Protein AF-A0A964IQ06-F1 (afdb_monomer_lite)

Radius of gyration: 32.53 Å; chains: 1; bounding box: 99×25×46 Å

Structure (mmCIF, N/CA/C/O backbone):
data_AF-A0A964IQ06-F1
#
_entry.id   AF-A0A964IQ06-F1
#
loop_
_atom_site.group_PDB
_atom_site.id
_atom_site.type_symbol
_atom_site.label_atom_id
_atom_site.label_alt_id
_atom_site.label_comp_id
_atom_site.label_asym_id
_atom_site.label_entity_id
_atom_site.label_seq_id
_atom_site.pdbx_PDB_ins_code
_atom_site.Cartn_x
_atom_site.Cartn_y
_atom_site.Cartn_z
_atom_site.occupancy
_atom_site.B_iso_or_equiv
_atom_site.auth_seq_id
_atom_site.auth_comp_id
_atom_site.auth_asym_id
_atom_site.auth_atom_id
_atom_site.pdbx_PDB_model_num
ATOM 1 N N . MET A 1 1 ? -80.796 -3.965 -9.602 1.00 47.78 1 MET A N 1
ATOM 2 C CA . MET A 1 1 ? -80.150 -4.903 -8.660 1.00 47.78 1 MET A CA 1
ATOM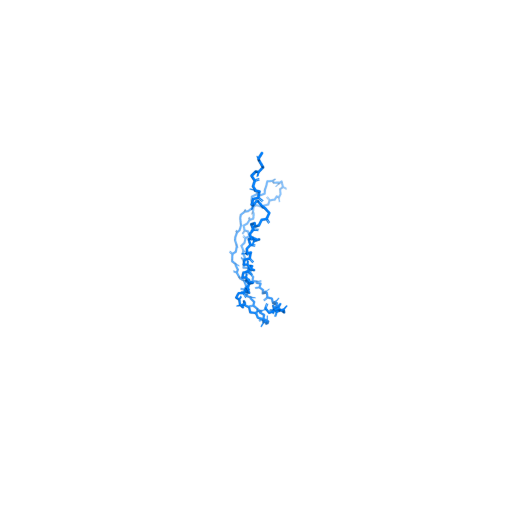 3 C C . MET A 1 1 ? -78.663 -4.593 -8.697 1.00 47.78 1 MET A C 1
ATOM 5 O O . MET A 1 1 ? -78.086 -4.699 -9.768 1.00 47.78 1 MET A O 1
ATOM 9 N N . ALA A 1 2 ? -78.093 -4.070 -7.611 1.00 55.53 2 ALA A N 1
ATOM 10 C CA . ALA A 1 2 ? -76.683 -3.679 -7.549 1.00 55.53 2 ALA A CA 1
ATOM 11 C C . ALA A 1 2 ? -75.882 -4.785 -6.848 1.00 55.53 2 ALA A C 1
ATOM 13 O O . ALA A 1 2 ? -76.309 -5.279 -5.807 1.00 55.53 2 ALA A O 1
ATOM 14 N N . THR A 1 3 ? -74.762 -5.199 -7.435 1.00 58.47 3 THR A N 1
ATOM 15 C CA . THR A 1 3 ? -73.852 -6.202 -6.863 1.00 58.47 3 THR A CA 1
ATOM 16 C C . THR A 1 3 ? -72.881 -5.535 -5.882 1.00 58.47 3 THR A C 1
ATOM 18 O O . THR A 1 3 ? -72.395 -4.445 -6.191 1.00 58.47 3 THR A O 1
ATOM 21 N N . PRO A 1 4 ? -72.562 -6.149 -4.729 1.00 67.62 4 PRO A N 1
ATOM 22 C CA . PRO A 1 4 ? -71.616 -5.569 -3.777 1.00 67.62 4 PRO A CA 1
ATOM 23 C C . PRO A 1 4 ? -70.197 -5.505 -4.368 1.00 67.62 4 PRO A C 1
ATOM 25 O O . PRO A 1 4 ? -69.746 -6.442 -5.026 1.00 67.62 4 PRO A O 1
ATOM 28 N N . SER A 1 5 ? -69.486 -4.396 -4.134 1.00 61.78 5 SER A N 1
ATOM 29 C CA . SER A 1 5 ? -68.089 -4.214 -4.542 1.00 61.78 5 SER A CA 1
ATOM 30 C C . SER A 1 5 ? -67.141 -4.572 -3.393 1.00 61.78 5 SER A C 1
ATOM 32 O O . SER A 1 5 ? -66.946 -3.775 -2.480 1.00 61.78 5 SER A O 1
ATOM 34 N N . PHE A 1 6 ? -66.502 -5.739 -3.460 1.00 64.62 6 PHE A N 1
ATOM 35 C CA . PHE A 1 6 ? -65.521 -6.202 -2.461 1.00 64.62 6 PHE A CA 1
ATOM 36 C C . PHE A 1 6 ? -64.109 -5.611 -2.636 1.00 64.62 6 PHE A C 1
ATOM 38 O O . PHE A 1 6 ? -63.168 -6.022 -1.965 1.00 64.62 6 PHE A O 1
ATOM 45 N N . ALA A 1 7 ? -63.931 -4.649 -3.547 1.00 61.25 7 ALA A N 1
ATOM 46 C CA . ALA A 1 7 ? -62.614 -4.103 -3.877 1.00 61.25 7 ALA A CA 1
ATOM 47 C C . ALA A 1 7 ? -61.973 -3.291 -2.732 1.00 61.25 7 ALA A C 1
ATOM 49 O O . ALA A 1 7 ? -60.755 -3.132 -2.718 1.00 61.25 7 ALA A O 1
ATOM 50 N N . ALA A 1 8 ? -62.768 -2.788 -1.780 1.00 63.38 8 ALA A N 1
ATOM 51 C CA . ALA A 1 8 ? -62.274 -1.987 -0.658 1.00 63.38 8 ALA A CA 1
ATOM 52 C C . ALA A 1 8 ? -61.797 -2.823 0.547 1.00 63.38 8 ALA A C 1
ATOM 54 O O . ALA A 1 8 ? -61.010 -2.322 1.343 1.00 63.38 8 ALA A O 1
ATOM 55 N N . ASP A 1 9 ? -62.221 -4.087 0.663 1.00 73.50 9 ASP A N 1
ATOM 56 C CA . ASP A 1 9 ? -61.898 -4.961 1.806 1.00 73.50 9 ASP A CA 1
ATOM 57 C C . ASP A 1 9 ? -60.624 -5.790 1.598 1.00 73.50 9 ASP A C 1
ATOM 59 O O . ASP A 1 9 ? -60.328 -6.710 2.363 1.00 73.50 9 ASP A O 1
ATOM 63 N N . LEU A 1 10 ? -59.847 -5.485 0.555 1.00 72.62 10 LEU A N 1
ATOM 64 C CA . LEU A 1 10 ? -58.572 -6.151 0.341 1.00 72.62 10 LEU A CA 1
ATOM 65 C C . LEU A 1 10 ? -57.609 -5.776 1.480 1.00 72.62 10 LEU A C 1
ATOM 67 O O . LEU A 1 10 ? -57.276 -4.597 1.640 1.00 72.62 10 LEU A O 1
ATOM 71 N N . PRO A 1 11 ? -57.129 -6.753 2.274 1.00 72.94 11 PRO A N 1
ATOM 72 C CA . PRO A 1 11 ? -56.175 -6.470 3.328 1.00 72.94 11 PRO A CA 1
ATOM 73 C C . PRO A 1 11 ? -54.902 -5.888 2.714 1.00 72.94 11 PRO A C 1
ATOM 75 O O . PRO A 1 11 ? -54.363 -6.411 1.735 1.00 72.94 11 PRO A O 1
ATOM 78 N N . ARG A 1 12 ? -54.414 -4.793 3.308 1.00 71.25 12 ARG A N 1
ATOM 79 C CA . ARG A 1 12 ? -53.140 -4.168 2.939 1.00 71.25 12 ARG A CA 1
ATOM 80 C C . ARG A 1 12 ? -52.055 -5.248 2.844 1.00 71.25 12 ARG A C 1
ATOM 82 O O . ARG A 1 12 ? -51.890 -5.991 3.815 1.00 71.25 12 ARG A O 1
ATOM 89 N N . PRO A 1 13 ? -51.263 -5.296 1.755 1.00 69.06 13 PRO A N 1
ATOM 90 C CA . PRO A 1 13 ? -50.103 -6.169 1.692 1.00 69.06 13 PRO A CA 1
ATOM 91 C C . PRO A 1 13 ? -49.216 -5.928 2.915 1.00 69.06 13 PRO A C 1
ATOM 93 O O . PRO A 1 13 ? -48.747 -4.811 3.156 1.00 69.06 13 PRO A O 1
ATOM 96 N N . ALA A 1 14 ? -49.020 -6.968 3.721 1.00 68.81 14 ALA A N 1
ATOM 97 C CA . ALA A 1 14 ? -48.098 -6.919 4.839 1.00 68.81 14 ALA A CA 1
ATOM 98 C C . ALA A 1 14 ? -46.676 -6.901 4.272 1.00 68.81 14 ALA A C 1
ATOM 100 O O . ALA A 1 14 ? -46.079 -7.942 4.001 1.00 68.81 14 ALA A O 1
ATOM 101 N N . TYR A 1 15 ? -46.138 -5.703 4.062 1.00 63.62 15 TYR A N 1
ATOM 102 C CA . TYR A 1 15 ? -44.726 -5.538 3.761 1.00 63.62 15 TYR A CA 1
ATOM 103 C C . TYR A 1 15 ? -43.936 -5.994 4.988 1.00 63.62 15 TYR A C 1
ATOM 105 O O . TYR A 1 15 ? -43.953 -5.335 6.030 1.00 63.62 15 TYR A O 1
ATOM 113 N N . LYS A 1 16 ? -43.267 -7.149 4.884 1.00 65.19 16 LYS A N 1
ATOM 114 C CA . LYS A 1 16 ? -42.211 -7.506 5.834 1.00 65.19 16 LYS A CA 1
ATOM 115 C C . LYS A 1 16 ? -41.187 -6.374 5.786 1.00 65.19 16 LYS A C 1
ATOM 117 O O . LYS A 1 16 ? -40.718 -6.030 4.703 1.00 65.19 16 LYS A O 1
ATOM 122 N N . SER A 1 17 ? -40.880 -5.788 6.944 1.00 62.66 17 SER A N 1
ATOM 123 C CA . SER A 1 17 ? -39.747 -4.869 7.074 1.00 62.66 17 SER A CA 1
ATOM 124 C C . SER A 1 17 ? -38.536 -5.539 6.438 1.00 62.66 17 SER A C 1
ATOM 126 O O . SER A 1 17 ? -38.277 -6.712 6.728 1.00 62.66 17 SER A O 1
ATOM 128 N N . SER A 1 18 ? -37.827 -4.829 5.557 1.00 60.75 18 SER A N 1
ATOM 129 C CA . SER A 1 18 ? -36.553 -5.317 5.038 1.00 60.75 18 SER A CA 1
ATOM 130 C C . SER A 1 18 ? -35.701 -5.737 6.229 1.00 60.75 18 SER A C 1
ATOM 132 O O . SER A 1 18 ? -35.622 -4.990 7.210 1.00 60.75 18 SER A O 1
ATOM 134 N N . GLN A 1 19 ? -35.105 -6.930 6.174 1.00 61.47 19 GLN A N 1
ATOM 135 C CA . GLN A 1 19 ? -34.070 -7.287 7.136 1.00 61.47 19 GLN A CA 1
ATOM 136 C C . GLN A 1 19 ? -33.046 -6.159 7.113 1.00 61.47 19 GLN A C 1
ATOM 138 O O . GLN A 1 19 ? -32.509 -5.831 6.054 1.00 61.47 19 GLN A O 1
ATOM 143 N N . VAL A 1 20 ? -32.850 -5.517 8.264 1.00 65.25 20 VAL A N 1
ATOM 144 C CA . VAL A 1 20 ? -31.764 -4.561 8.434 1.00 65.25 20 VAL A CA 1
ATOM 145 C C . VAL A 1 20 ? -30.499 -5.368 8.194 1.00 65.25 20 VAL A C 1
ATOM 147 O O . VAL A 1 20 ? -30.160 -6.251 8.981 1.00 65.25 20 VAL A O 1
ATOM 150 N N . TYR A 1 21 ? -29.867 -5.143 7.045 1.00 59.47 21 TYR A N 1
ATOM 151 C CA . TYR A 1 21 ? -28.573 -5.727 6.756 1.00 59.47 21 TYR A CA 1
ATOM 152 C C . TYR A 1 21 ? -27.569 -5.009 7.649 1.00 59.47 21 TYR A C 1
ATOM 154 O O . TYR A 1 21 ? -27.073 -3.935 7.311 1.00 59.47 21 TYR A O 1
ATOM 162 N N . VAL A 1 22 ? -27.322 -5.580 8.825 1.00 64.25 22 VAL A N 1
ATOM 163 C CA . VAL A 1 22 ? -26.166 -5.207 9.630 1.00 64.25 22 VAL A CA 1
ATOM 164 C C . VAL A 1 22 ? -24.969 -5.763 8.878 1.00 64.25 22 VAL A C 1
ATOM 166 O O . VAL A 1 22 ? -24.809 -6.980 8.759 1.00 64.25 22 VAL A O 1
ATOM 169 N N . ALA A 1 23 ? -24.180 -4.868 8.284 1.00 67.81 23 ALA A N 1
ATOM 170 C CA . ALA A 1 23 ? -22.959 -5.271 7.611 1.00 67.81 23 ALA A CA 1
ATOM 171 C C . ALA A 1 23 ? -22.098 -6.073 8.604 1.00 67.81 23 ALA A C 1
ATOM 173 O O . ALA A 1 23 ? -21.907 -5.613 9.734 1.00 67.81 23 ALA A O 1
ATOM 174 N N . PRO A 1 24 ? -21.596 -7.263 8.225 1.00 64.81 24 PRO A N 1
ATOM 175 C CA . PRO A 1 24 ? -20.724 -8.031 9.100 1.00 64.81 24 PRO A CA 1
ATOM 176 C C . PRO A 1 24 ? -19.530 -7.164 9.513 1.00 64.81 24 PRO A C 1
ATOM 178 O O . PRO A 1 24 ? -18.957 -6.450 8.688 1.00 64.81 24 PRO A O 1
ATOM 181 N N . PHE A 1 25 ? -19.203 -7.198 10.805 1.00 60.25 25 PHE A N 1
ATOM 182 C CA . PHE A 1 25 ? -18.116 -6.435 11.420 1.00 60.25 25 PHE A CA 1
ATOM 183 C C . PHE A 1 25 ? -16.826 -6.546 10.589 1.00 60.25 25 PHE A C 1
ATOM 185 O O . PHE A 1 25 ? -16.332 -7.654 10.378 1.00 60.25 25 PHE A O 1
ATOM 192 N N . SER A 1 26 ? -16.298 -5.415 10.097 1.00 69.44 26 SER A N 1
ATOM 193 C CA . SER A 1 26 ? -15.116 -5.398 9.219 1.00 69.44 26 SER A CA 1
ATOM 194 C C . SER A 1 26 ? -13.810 -5.270 10.017 1.00 69.44 26 SER A C 1
ATOM 196 O O . SER A 1 26 ? -12.971 -6.158 9.945 1.00 69.44 26 SER A O 1
ATOM 198 N N . TRP A 1 27 ? -13.660 -4.197 10.797 1.00 74.00 27 TRP A N 1
ATOM 199 C CA . TRP A 1 27 ? -12.870 -4.043 12.030 1.00 74.00 27 TRP A CA 1
ATOM 200 C C . TRP A 1 27 ? -13.102 -2.609 12.544 1.00 74.00 27 TRP A C 1
ATOM 202 O O . TRP A 1 27 ? -13.263 -1.693 11.736 1.00 74.00 27 TRP A O 1
ATOM 212 N N . SER A 1 28 ? -13.023 -2.370 13.858 1.00 79.62 28 SER A N 1
ATOM 213 C CA . SER A 1 28 ? -12.852 -1.021 14.438 1.00 79.62 28 SER A CA 1
ATOM 214 C C . SER A 1 28 ? -11.484 -0.922 15.106 1.00 79.62 28 SER A C 1
ATOM 216 O O . SER A 1 28 ? -11.195 -1.697 16.015 1.00 79.62 28 SER A O 1
ATOM 218 N N . GLY A 1 29 ? -10.624 -0.017 14.636 1.00 80.31 29 GLY A N 1
ATOM 219 C CA . GLY A 1 29 ? -9.250 0.082 15.122 1.00 80.31 29 GLY A CA 1
ATOM 220 C C . GLY A 1 29 ? -8.234 0.652 14.134 1.00 80.31 29 GLY A C 1
ATOM 221 O O . GLY A 1 29 ? -8.525 0.938 12.969 1.00 80.31 29 GLY A O 1
ATOM 222 N N . PHE A 1 30 ? -7.017 0.817 14.651 1.00 87.12 30 PHE A N 1
ATOM 223 C CA . PHE A 1 30 ? -5.839 1.276 13.924 1.00 87.12 30 PHE A CA 1
ATOM 224 C C . PHE A 1 30 ? -5.351 0.224 12.931 1.00 87.12 30 PHE A C 1
ATOM 226 O O . PHE A 1 30 ? -5.358 -0.969 13.231 1.00 87.12 30 PHE A O 1
ATOM 233 N N . TYR A 1 31 ? -4.864 0.677 11.780 1.00 89.25 31 TYR A N 1
ATOM 234 C CA . TYR A 1 31 ? -4.227 -0.187 10.804 1.00 89.25 31 TYR A CA 1
ATOM 235 C C . TYR A 1 31 ? -3.002 0.445 10.179 1.00 89.25 31 TYR A C 1
ATOM 237 O O . TYR A 1 31 ? -2.912 1.658 9.983 1.00 89.25 31 TYR A O 1
ATOM 245 N N . VAL A 1 32 ? -2.074 -0.433 9.825 1.00 93.62 32 VAL A N 1
ATOM 246 C CA . VAL A 1 32 ? -0.878 -0.113 9.063 1.00 93.62 32 VAL A CA 1
ATOM 247 C C . VAL A 1 32 ? -0.778 -1.062 7.886 1.00 93.62 32 VAL A C 1
ATOM 249 O O . VAL A 1 32 ? -1.133 -2.234 7.980 1.00 93.62 32 VAL A O 1
ATOM 252 N N . GLY A 1 33 ? -0.295 -0.542 6.771 1.00 91.88 33 GLY A N 1
ATOM 253 C CA . GLY A 1 33 ? 0.006 -1.298 5.570 1.00 91.88 33 GLY A CA 1
ATOM 254 C C . GLY A 1 33 ? 1.368 -0.887 5.043 1.00 91.88 33 GLY A C 1
ATOM 255 O O . GLY A 1 33 ? 1.813 0.244 5.240 1.00 91.88 33 GLY A O 1
ATOM 256 N N . ILE A 1 34 ? 2.031 -1.816 4.372 1.00 95.06 34 ILE A N 1
ATOM 257 C CA . ILE A 1 34 ? 3.260 -1.561 3.63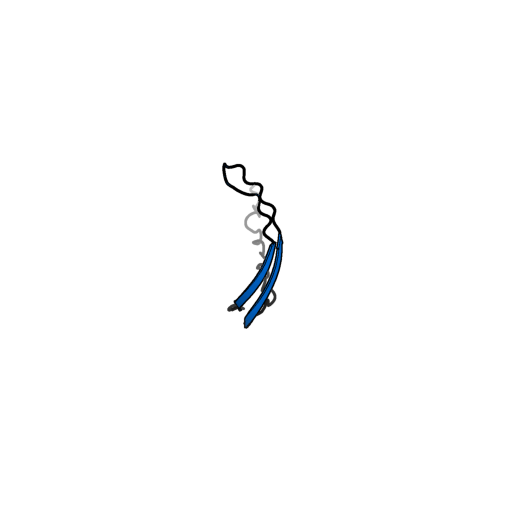2 1.00 95.06 34 ILE A CA 1
ATOM 258 C C . ILE A 1 34 ? 3.044 -2.019 2.198 1.00 95.06 34 ILE A C 1
ATOM 260 O O . ILE A 1 34 ? 2.415 -3.044 1.949 1.00 95.06 34 ILE A O 1
ATOM 264 N N . ASN A 1 35 ? 3.547 -1.236 1.259 1.00 92.94 35 ASN A N 1
ATOM 265 C CA . ASN A 1 35 ? 3.465 -1.502 -0.161 1.00 92.94 35 ASN A CA 1
ATOM 266 C C . ASN A 1 35 ? 4.860 -1.341 -0.747 1.00 92.94 35 ASN A C 1
ATOM 268 O O . ASN A 1 35 ? 5.606 -0.433 -0.379 1.00 92.94 35 ASN A O 1
ATOM 272 N N . GLY A 1 36 ? 5.214 -2.234 -1.657 1.00 95.81 36 GLY A N 1
ATOM 273 C CA . GLY A 1 36 ? 6.499 -2.215 -2.330 1.00 95.81 36 GLY A CA 1
ATOM 274 C C . GLY A 1 36 ? 6.343 -2.696 -3.760 1.00 95.81 36 GLY A C 1
ATOM 275 O O . GLY A 1 36 ? 5.547 -3.593 -4.030 1.00 95.81 36 GLY A O 1
ATOM 276 N N . GLY A 1 37 ? 7.095 -2.098 -4.672 1.00 93.81 37 GLY A N 1
ATOM 277 C CA . GLY A 1 37 ? 7.093 -2.463 -6.079 1.00 93.81 37 GLY A CA 1
ATOM 278 C C . GLY A 1 37 ? 8.444 -2.197 -6.721 1.00 93.81 37 GLY A C 1
ATOM 279 O O . GLY A 1 37 ? 9.187 -1.310 -6.303 1.00 93.81 37 GLY A O 1
ATOM 280 N N . TYR A 1 38 ? 8.759 -2.969 -7.753 1.00 94.00 38 TYR A N 1
ATOM 281 C CA . TYR A 1 38 ? 9.890 -2.704 -8.630 1.00 94.00 38 TYR A CA 1
ATOM 282 C C . TYR A 1 38 ? 9.358 -2.376 -10.016 1.00 94.00 38 TYR A C 1
ATOM 284 O O . TYR A 1 38 ? 8.543 -3.123 -10.559 1.00 94.00 38 TYR A O 1
ATOM 292 N N . GLY A 1 39 ? 9.794 -1.248 -10.565 1.00 92.75 39 GLY A N 1
ATOM 293 C CA . GLY A 1 39 ? 9.342 -0.759 -11.857 1.00 92.75 39 GLY A CA 1
ATOM 294 C C . GLY A 1 39 ? 10.511 -0.526 -12.797 1.00 92.75 39 GLY A C 1
ATOM 295 O O . GLY A 1 39 ? 11.609 -0.144 -12.385 1.00 92.75 39 GLY A O 1
ATOM 296 N N . TRP A 1 40 ? 10.252 -0.727 -14.080 1.00 93.94 40 TRP A N 1
ATOM 297 C CA . TRP A 1 40 ? 11.133 -0.334 -15.166 1.00 93.94 40 TRP A CA 1
ATOM 298 C C . TRP A 1 40 ? 10.299 0.323 -16.259 1.00 93.94 40 TRP A C 1
ATOM 300 O O . TRP A 1 40 ? 9.143 -0.038 -16.474 1.00 93.94 40 TRP A O 1
ATOM 310 N N . ALA A 1 41 ? 10.894 1.281 -16.958 1.00 86.19 41 ALA A N 1
ATOM 311 C CA . ALA A 1 41 ? 10.304 1.890 -18.136 1.00 86.19 41 ALA A CA 1
ATOM 312 C C . ALA A 1 41 ? 11.368 2.082 -19.217 1.00 86.19 41 ALA A C 1
ATOM 314 O O . ALA A 1 41 ? 12.569 2.129 -18.942 1.00 86.19 41 ALA A O 1
ATOM 315 N N . ALA A 1 42 ? 10.910 2.181 -20.457 1.00 86.69 42 ALA A N 1
ATOM 316 C CA . ALA A 1 42 ? 11.703 2.636 -21.585 1.00 86.69 42 ALA A CA 1
ATOM 317 C C . ALA A 1 42 ? 11.008 3.875 -22.143 1.00 86.69 42 ALA A C 1
ATOM 319 O O . ALA A 1 42 ? 9.795 3.853 -22.360 1.00 86.69 42 ALA A O 1
ATOM 320 N N . SER A 1 43 ? 11.755 4.959 -22.308 1.00 80.88 43 SER A N 1
ATOM 321 C CA . SER A 1 43 ? 11.230 6.194 -22.872 1.00 80.88 43 SER A CA 1
ATOM 322 C C . SER A 1 43 ? 12.068 6.595 -24.073 1.00 80.88 43 SER A C 1
ATOM 324 O O . SER A 1 43 ? 13.237 6.969 -23.933 1.00 80.88 43 SER A O 1
ATOM 326 N N . ASP A 1 44 ? 11.435 6.527 -25.237 1.00 81.00 44 ASP A N 1
ATOM 327 C CA . ASP A 1 44 ? 11.976 6.982 -26.508 1.00 81.00 44 ASP A CA 1
ATOM 328 C C . ASP A 1 44 ? 11.422 8.387 -26.775 1.00 81.00 44 ASP A C 1
ATOM 330 O O . ASP A 1 44 ? 10.260 8.563 -27.139 1.00 81.00 44 ASP A O 1
ATOM 334 N N . TRP A 1 45 ? 12.239 9.405 -26.505 1.00 74.94 45 TRP A N 1
ATOM 335 C CA . TRP A 1 45 ? 11.871 10.805 -26.702 1.00 74.94 45 TRP A CA 1
ATOM 336 C C . TRP A 1 45 ? 12.354 11.256 -28.081 1.00 74.94 45 TRP A C 1
ATOM 338 O O . TRP A 1 45 ? 13.545 11.180 -28.371 1.00 74.94 45 TRP A O 1
ATOM 348 N N . SER A 1 46 ? 11.449 11.736 -28.935 1.00 72.62 46 SER A N 1
ATOM 349 C CA . SER A 1 46 ? 11.804 12.321 -30.232 1.00 72.62 46 SER A CA 1
ATOM 350 C C . SER A 1 46 ? 11.895 13.845 -30.110 1.00 72.62 46 SER A C 1
ATOM 352 O O . SER A 1 46 ? 10.888 14.545 -30.219 1.00 72.62 46 SER A O 1
ATOM 354 N N . GLY A 1 47 ? 13.096 14.356 -29.851 1.00 69.75 47 GLY A N 1
ATOM 355 C CA . GLY A 1 47 ? 13.399 15.786 -29.781 1.00 69.75 47 GLY A CA 1
ATOM 356 C C . GLY A 1 47 ? 14.906 16.010 -29.855 1.00 69.75 47 GLY A C 1
ATOM 357 O O . GLY A 1 47 ? 15.674 15.190 -29.351 1.00 69.75 47 GLY A O 1
ATOM 358 N N . ASP A 1 48 ? 15.330 17.086 -30.515 1.00 67.50 48 ASP A N 1
ATOM 359 C CA . ASP A 1 48 ? 16.750 17.356 -30.745 1.00 67.50 48 ASP A CA 1
ATOM 360 C C . ASP A 1 48 ? 17.479 17.540 -29.399 1.00 67.50 48 ASP A C 1
ATOM 362 O O . ASP A 1 48 ? 17.062 18.336 -28.555 1.00 67.50 48 ASP A O 1
ATOM 366 N N . GLY A 1 49 ? 18.517 16.735 -29.158 1.00 68.69 49 GLY A N 1
ATOM 367 C CA . GLY A 1 49 ? 19.272 16.721 -27.897 1.00 68.69 49 GLY A CA 1
ATOM 368 C C . GLY A 1 49 ? 18.692 15.885 -26.742 1.00 68.69 49 GLY A C 1
ATOM 369 O O . GLY A 1 49 ? 19.275 15.904 -25.657 1.00 68.69 49 GLY A O 1
ATOM 370 N N . VAL A 1 50 ? 17.599 15.130 -26.928 1.00 72.25 50 VAL A N 1
ATOM 371 C CA . VAL A 1 50 ? 17.030 14.274 -25.864 1.00 72.25 50 VAL A CA 1
ATOM 372 C C . VAL A 1 50 ? 17.455 12.813 -26.045 1.00 72.25 50 VAL A C 1
ATOM 374 O O . VAL A 1 50 ? 17.164 12.185 -27.058 1.00 72.25 50 VAL A O 1
ATOM 377 N N . ALA A 1 51 ? 18.152 12.254 -25.051 1.00 75.00 51 ALA A N 1
ATOM 378 C CA . ALA A 1 51 ? 18.594 10.860 -25.066 1.00 75.00 51 ALA A CA 1
ATOM 379 C C . ALA A 1 51 ? 17.476 9.895 -24.636 1.00 75.00 51 ALA A C 1
ATOM 381 O O . ALA A 1 51 ? 16.703 10.187 -23.721 1.00 75.00 51 ALA A O 1
ATOM 382 N N . ALA A 1 52 ? 17.436 8.706 -25.247 1.00 80.06 52 ALA A N 1
ATOM 383 C CA . ALA A 1 52 ? 16.577 7.616 -24.794 1.00 80.06 52 ALA A CA 1
ATOM 384 C C . ALA A 1 52 ? 16.990 7.170 -23.383 1.00 80.06 52 ALA A C 1
ATOM 386 O O . ALA A 1 52 ? 18.164 6.889 -23.122 1.00 80.06 52 ALA A O 1
ATOM 387 N N . VAL A 1 53 ? 16.022 7.085 -22.469 1.00 84.50 53 VAL A N 1
ATOM 388 C CA . VAL A 1 53 ? 16.267 6.731 -21.064 1.00 84.50 53 VAL A CA 1
ATOM 389 C C . VAL A 1 53 ? 15.511 5.467 -20.678 1.00 84.50 53 VAL A C 1
ATOM 391 O O . VAL A 1 53 ? 14.374 5.240 -21.089 1.00 84.50 53 VAL A O 1
ATOM 394 N N . LYS A 1 54 ? 16.158 4.630 -19.861 1.00 87.00 54 LYS A N 1
ATOM 395 C CA . LYS A 1 54 ? 15.585 3.387 -19.325 1.00 87.00 54 LYS A CA 1
ATOM 396 C C . LYS A 1 54 ? 15.595 3.403 -17.795 1.00 87.00 54 LYS A C 1
ATOM 398 O O . LYS A 1 54 ? 16.447 2.746 -17.187 1.00 87.00 54 LYS A O 1
ATOM 403 N N . PRO A 1 55 ? 14.720 4.199 -17.157 1.00 85.44 55 PRO A N 1
ATOM 404 C CA . PRO A 1 55 ? 14.675 4.271 -15.707 1.00 85.44 55 PRO A CA 1
ATOM 405 C C . PRO A 1 55 ? 14.174 2.948 -15.117 1.00 85.44 55 PRO A C 1
ATOM 407 O O . PRO A 1 55 ? 13.226 2.334 -15.607 1.00 85.44 55 PRO A O 1
ATOM 410 N N . LYS A 1 56 ? 14.825 2.516 -14.038 1.00 91.81 56 LYS A N 1
ATOM 411 C CA . LYS A 1 56 ? 14.414 1.380 -13.210 1.00 91.81 56 LYS A CA 1
ATOM 412 C C . LYS A 1 56 ? 14.669 1.695 -11.748 1.00 91.81 56 LYS A C 1
ATOM 414 O O . LYS A 1 56 ? 15.671 2.333 -11.427 1.00 91.81 56 LYS A O 1
ATOM 419 N N . GLY A 1 57 ? 13.779 1.248 -10.874 1.00 92.62 57 GLY A N 1
ATOM 420 C CA . GLY A 1 57 ? 13.860 1.596 -9.463 1.00 92.62 57 GLY A CA 1
ATOM 421 C C . GLY A 1 57 ? 12.884 0.832 -8.585 1.00 92.62 57 GLY A C 1
ATOM 422 O O . GLY A 1 57 ? 11.911 0.241 -9.054 1.00 92.62 57 GLY A O 1
ATOM 423 N N . TRP A 1 58 ? 13.182 0.862 -7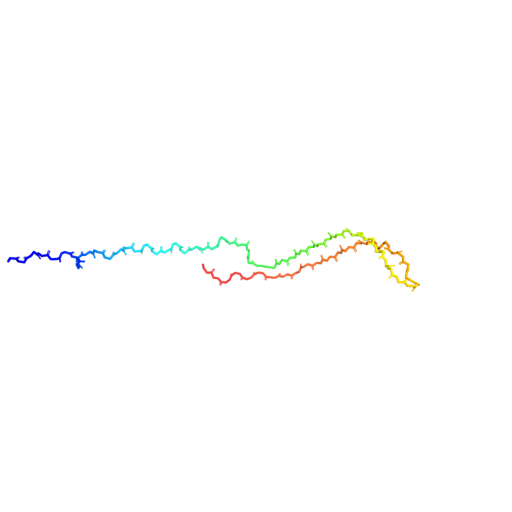.290 1.00 94.31 58 TRP A N 1
ATOM 424 C CA . TRP A 1 58 ? 12.320 0.351 -6.233 1.00 94.31 58 TRP A CA 1
ATOM 425 C C . TRP A 1 58 ? 11.433 1.477 -5.707 1.00 94.31 58 TRP A C 1
ATOM 427 O O . TRP A 1 58 ? 11.884 2.612 -5.558 1.00 94.31 58 TRP A O 1
ATOM 437 N N . LEU A 1 59 ? 10.187 1.146 -5.394 1.00 94.56 59 LEU A N 1
ATOM 438 C CA . LEU A 1 59 ? 9.242 2.010 -4.707 1.00 94.56 59 LEU A CA 1
ATOM 439 C C . LEU A 1 59 ? 8.781 1.294 -3.442 1.00 94.56 59 LEU A C 1
ATOM 441 O O . LEU A 1 59 ? 8.399 0.128 -3.492 1.00 94.56 59 LEU A O 1
ATOM 445 N N . VAL A 1 60 ? 8.822 1.995 -2.315 1.00 95.25 60 VAL A N 1
ATOM 446 C CA . VAL A 1 60 ? 8.309 1.517 -1.032 1.00 95.25 60 VAL A CA 1
ATOM 447 C C . VAL A 1 60 ? 7.456 2.614 -0.413 1.00 95.25 60 VAL A C 1
ATOM 449 O O . VAL A 1 60 ? 7.803 3.792 -0.480 1.00 95.25 60 VAL A O 1
ATOM 452 N N . GLY A 1 61 ? 6.325 2.233 0.164 1.00 93.88 61 GLY A N 1
ATOM 453 C CA . GLY A 1 61 ? 5.384 3.148 0.791 1.00 93.88 61 GLY A CA 1
ATOM 454 C C . GLY A 1 61 ? 4.670 2.487 1.958 1.00 93.88 61 GLY A C 1
ATOM 455 O O . GLY A 1 61 ? 4.452 1.278 1.969 1.00 93.88 61 GLY A O 1
ATOM 456 N N . GLY A 1 62 ? 4.305 3.287 2.950 1.00 95.88 62 GLY A N 1
ATOM 457 C CA . GLY A 1 62 ? 3.475 2.862 4.069 1.00 95.88 62 GLY A CA 1
ATOM 458 C C . GLY A 1 62 ? 2.110 3.533 4.008 1.00 95.88 62 GLY A C 1
ATOM 459 O O . GLY A 1 62 ? 1.981 4.650 3.511 1.00 95.88 62 GLY A O 1
ATOM 460 N N . THR A 1 63 ? 1.098 2.867 4.543 1.00 92.12 63 THR A N 1
ATOM 461 C CA . THR A 1 63 ? -0.221 3.444 4.806 1.00 92.12 63 THR A CA 1
ATOM 462 C C . THR A 1 63 ? -0.522 3.295 6.283 1.00 92.12 63 THR A C 1
ATOM 464 O O . THR A 1 63 ? -0.285 2.233 6.851 1.00 92.12 63 THR A O 1
ATOM 467 N N . VAL A 1 64 ? -1.066 4.332 6.902 1.00 92.62 64 VAL A N 1
ATOM 468 C CA . VAL A 1 64 ? -1.536 4.290 8.283 1.00 92.62 64 VAL A CA 1
ATOM 469 C C . VAL A 1 64 ? -2.932 4.885 8.333 1.00 92.62 64 VAL A C 1
ATOM 471 O O . VAL A 1 64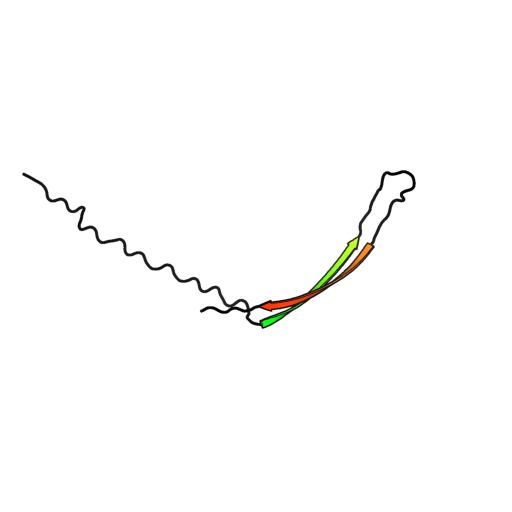 ? -3.209 5.868 7.646 1.00 92.62 64 VAL A O 1
ATOM 474 N N . GLY A 1 65 ? -3.816 4.287 9.117 1.00 89.69 65 GLY A N 1
ATOM 475 C CA . GLY A 1 65 ? -5.173 4.784 9.255 1.00 89.69 65 GLY A CA 1
ATOM 476 C C . GLY A 1 65 ? -5.888 4.205 10.461 1.00 89.69 65 GLY A C 1
ATOM 477 O O . GLY A 1 65 ? -5.336 3.434 11.247 1.00 89.69 65 GLY A O 1
ATOM 478 N N . TYR A 1 66 ? -7.140 4.609 10.617 1.00 86.88 66 TYR A N 1
ATOM 479 C CA . TYR A 1 66 ? -7.998 4.166 11.700 1.00 86.88 66 TYR A CA 1
ATOM 480 C C . TYR A 1 66 ? -9.411 3.986 11.153 1.00 86.88 66 TYR A C 1
ATOM 482 O O . TYR A 1 66 ? -9.924 4.879 10.481 1.00 86.88 66 TYR A O 1
ATOM 490 N N . ASN A 1 67 ? -10.033 2.840 11.429 1.00 84.69 67 ASN A N 1
ATOM 491 C CA . ASN A 1 67 ? -11.416 2.577 11.048 1.00 84.69 67 ASN A CA 1
ATOM 492 C C . ASN A 1 67 ? -12.323 2.699 12.277 1.00 84.69 67 ASN A C 1
ATOM 494 O O . ASN A 1 67 ? -12.076 2.048 13.293 1.00 84.69 67 ASN A O 1
ATOM 498 N N . LEU A 1 68 ? -13.359 3.532 12.185 1.00 77.94 68 LEU A N 1
ATOM 499 C CA . LEU A 1 68 ? -14.370 3.716 13.227 1.00 77.94 68 LEU A CA 1
ATOM 500 C C . LEU A 1 68 ? -15.711 3.191 12.715 1.00 77.94 68 LEU A C 1
ATOM 502 O O . LEU A 1 68 ? -16.369 3.857 11.919 1.00 77.94 68 LEU A O 1
ATOM 506 N N . GLN A 1 69 ? -16.140 2.023 13.193 1.00 70.56 69 GLN A N 1
ATOM 507 C CA . GLN A 1 69 ? -17.526 1.583 13.042 1.00 70.56 69 GLN A CA 1
ATOM 508 C C . GLN A 1 69 ? -18.328 2.052 14.262 1.00 70.56 69 GLN A C 1
ATOM 510 O O . GLN A 1 69 ? -18.255 1.452 15.334 1.00 70.56 69 GLN A O 1
ATOM 515 N N . THR A 1 70 ? -19.075 3.147 14.102 1.00 69.56 70 THR A N 1
ATOM 516 C CA . THR A 1 70 ? -20.030 3.661 15.096 1.00 69.56 70 THR A CA 1
ATOM 517 C C . THR A 1 70 ? -21.453 3.468 14.577 1.00 69.56 70 THR A C 1
ATOM 519 O O . THR A 1 70 ? -21.995 4.339 13.899 1.00 69.56 70 THR A O 1
ATOM 522 N N . GLY A 1 71 ? -22.046 2.308 14.853 1.00 65.00 71 GLY A N 1
A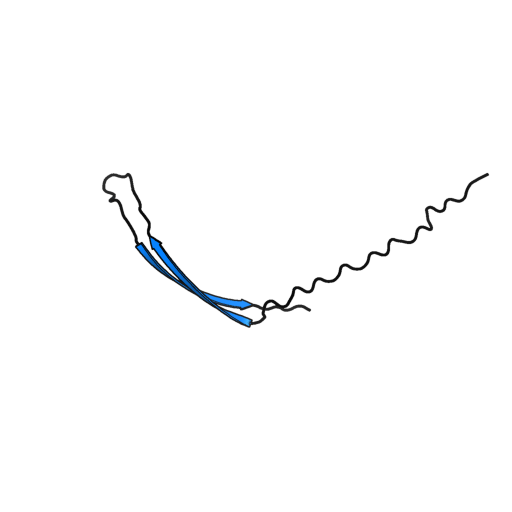TOM 523 C CA . GLY A 1 71 ? -23.427 1.992 14.480 1.00 65.00 71 GLY A CA 1
ATOM 524 C C . GLY A 1 71 ? -23.743 0.509 14.678 1.00 65.00 71 GLY A C 1
ATOM 525 O O . GLY A 1 71 ? -22.907 -0.328 14.347 1.00 65.00 71 GLY A O 1
ATOM 526 N N . VAL A 1 72 ? -24.911 0.240 15.272 1.00 58.81 72 VAL A N 1
ATOM 527 C CA . VAL A 1 72 ? -25.500 -1.082 15.566 1.00 58.81 72 VAL A CA 1
ATOM 528 C C . VAL A 1 72 ? -25.878 -1.878 14.322 1.00 58.81 72 VAL A C 1
ATOM 530 O O . VAL A 1 72 ? -26.201 -1.247 13.292 1.00 58.81 72 VAL A O 1
#

Sequence (72 aa):
MATPSFAADLPRPAYKSSQVYVAPFSWSGFYVGINGGYGWAASDWSGDGV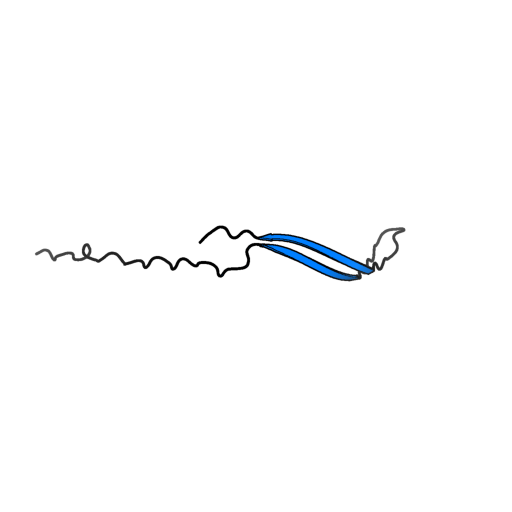AAVKPKGWLVGGTVGYNLQTGV

Foldseek 3Di:
DDDDDCPVVPPDPPPDDPPPCPDPDPDFFKDKDKDKDKDWDWDDDPDPPDDTDIDIDIDIDMDIDGDDDDDD

Secondary structure (DSSP, 8-state):
-PPP-GGG-PPPP--PPPP---PPP---EEEEEEEEEEEE--B---STTPPPB--EEEEEEEEEEEE-----

pLDDT: mean 77.03, std 12.87, range [47.78, 95.88]